Protein AF-A0AAP8N6J1-F1 (afdb_monomer_lite)

Radius of gyration: 11.85 Å; chains: 1; bounding box: 32×29×25 Å

Foldseek 3Di:
DQPPWPAAEAEEDEDCCVPDQQQPVQVVCLVGHQEYEYEYDCSVRNCVNNPVSHHYHYDHDPVVSVVVCVVRDDVRYDYYD

Sequence (81 aa):
LGADIDGKLVLIAGGDGKGAEFKDLHDPVAANCRAVILMGRDSDKIDEAIGDAVPLIRVGSLIEAVEQCRAIAEKGDAVLL

pLDDT: mean 92.19, std 7.79, range [65.19, 98.06]

Secondary structure (DSSP, 8-state):
--TT-SS-EEEEEES--TT---TT-HHHHHHHEEEEEEESTTHHHHHHHHTTSS-EEE-SSHHHHHHHHHHHPPTT-EEE-

Structure (mmCIF, N/CA/C/O backbone):
data_AF-A0AAP8N6J1-F1
#
_entry.id   AF-A0AAP8N6J1-F1
#
loop_
_atom_site.group_PDB
_atom_site.id
_atom_site.type_symbol
_atom_site.label_atom_id
_atom_site.label_alt_id
_atom_site.label_comp_id
_atom_site.label_asym_id
_atom_site.label_entity_id
_atom_site.label_seq_id
_atom_site.pdbx_PDB_ins_code
_atom_site.Cartn_x
_atom_site.Cartn_y
_atom_site.Cartn_z
_atom_site.occupancy
_atom_site.B_iso_or_equiv
_atom_site.auth_seq_id
_atom_site.auth_comp_id
_atom_site.auth_asym_id
_atom_site.auth_atom_id
_atom_site.pdbx_PDB_model_num
ATOM 1 N N . LEU A 1 1 ? 3.105 -9.370 -4.228 1.00 65.19 1 LEU A N 1
ATOM 2 C CA . LEU A 1 1 ? 2.332 -8.743 -3.131 1.00 65.19 1 LEU A CA 1
ATOM 3 C C . LEU A 1 1 ? 1.010 -9.500 -3.028 1.00 65.19 1 LEU A C 1
ATOM 5 O O . LEU A 1 1 ? 0.441 -9.747 -4.072 1.00 65.19 1 LEU A O 1
ATOM 9 N N . GLY A 1 2 ? 0.565 -9.928 -1.840 1.00 69.38 2 GLY A N 1
ATOM 10 C CA . GLY A 1 2 ? -0.799 -10.467 -1.658 1.00 69.38 2 GLY A CA 1
ATOM 11 C C . GLY A 1 2 ? -1.100 -11.874 -2.207 1.00 69.38 2 GLY A C 1
ATOM 12 O O . GLY A 1 2 ? -2.252 -12.161 -2.486 1.00 69.38 2 GLY A O 1
ATOM 13 N N . ALA A 1 3 ? -0.109 -12.759 -2.364 1.00 69.25 3 ALA A N 1
ATOM 14 C CA . ALA A 1 3 ? -0.333 -14.087 -2.962 1.00 69.25 3 ALA A CA 1
ATOM 15 C C . ALA A 1 3 ? -1.204 -15.045 -2.114 1.00 69.25 3 ALA A C 1
ATOM 17 O O . ALA A 1 3 ? -1.761 -15.989 -2.663 1.00 69.25 3 ALA A O 1
ATOM 18 N N . ASP A 1 4 ? -1.329 -14.786 -0.808 1.00 82.81 4 ASP A N 1
ATOM 19 C CA . ASP A 1 4 ? -2.029 -15.654 0.154 1.00 82.81 4 ASP A CA 1
ATOM 20 C C . ASP A 1 4 ? -3.340 -15.042 0.690 1.00 82.81 4 ASP A C 1
ATOM 22 O O . ASP A 1 4 ? -3.837 -15.460 1.736 1.00 82.81 4 ASP A O 1
ATOM 26 N N . ILE A 1 5 ? -3.890 -14.022 0.021 1.00 88.69 5 ILE A N 1
ATOM 27 C CA . ILE A 1 5 ? -5.165 -13.399 0.407 1.00 88.69 5 ILE A CA 1
ATOM 28 C C . ILE A 1 5 ? -6.203 -13.538 -0.706 1.00 88.69 5 ILE A C 1
ATOM 30 O O . ILE A 1 5 ? -5.870 -13.497 -1.886 1.00 88.69 5 ILE A O 1
ATOM 34 N N . ASP A 1 6 ? -7.471 -13.682 -0.319 1.00 89.88 6 ASP A N 1
ATOM 35 C CA . ASP A 1 6 ? -8.583 -13.829 -1.268 1.00 89.88 6 ASP A CA 1
ATOM 36 C C . ASP A 1 6 ? -8.920 -12.512 -1.999 1.00 89.88 6 ASP A C 1
ATOM 38 O O . ASP A 1 6 ? -9.491 -12.536 -3.090 1.00 89.88 6 ASP A O 1
ATOM 42 N N . GLY A 1 7 ? -8.611 -11.363 -1.385 1.00 93.62 7 GLY A N 1
ATOM 43 C CA . GLY A 1 7 ? -8.885 -10.023 -1.909 1.00 93.62 7 GLY A CA 1
ATOM 44 C C . GLY A 1 7 ? -7.632 -9.249 -2.322 1.00 93.62 7 GLY A C 1
ATOM 45 O O . GLY A 1 7 ? -6.612 -9.812 -2.714 1.00 93.62 7 GLY A O 1
ATOM 46 N N . LYS A 1 8 ? -7.714 -7.919 -2.247 1.00 96.62 8 LYS A N 1
ATOM 47 C CA . LYS A 1 8 ? -6.615 -6.996 -2.549 1.00 96.62 8 LYS A CA 1
ATOM 48 C C . LYS A 1 8 ? -5.987 -6.414 -1.283 1.00 96.62 8 LYS A C 1
ATOM 50 O O . LYS A 1 8 ? -6.552 -6.452 -0.193 1.00 96.62 8 LYS A O 1
ATOM 55 N N . LEU A 1 9 ? -4.805 -5.828 -1.434 1.00 97.00 9 LEU A N 1
ATOM 56 C CA . LEU A 1 9 ? -4.147 -5.085 -0.365 1.00 97.00 9 LEU A CA 1
ATOM 57 C C . LEU A 1 9 ? -4.642 -3.640 -0.297 1.00 97.00 9 LEU A C 1
ATOM 59 O O . LEU A 1 9 ? -4.688 -2.946 -1.310 1.00 97.00 9 LEU A O 1
ATOM 63 N N . VAL A 1 10 ? -4.914 -3.150 0.906 1.00 97.50 10 VAL A N 1
ATOM 64 C CA . VAL A 1 10 ? -4.864 -1.715 1.193 1.00 97.50 10 VAL A CA 1
ATOM 65 C C . VAL A 1 10 ? -3.504 -1.434 1.821 1.00 97.50 10 VAL A C 1
ATOM 67 O O . VAL A 1 10 ? -3.234 -1.848 2.949 1.00 97.50 10 VAL A O 1
ATOM 70 N N . LEU A 1 11 ? -2.619 -0.800 1.057 1.00 96.69 11 LEU A N 1
ATOM 71 C CA . LEU A 1 11 ? -1.229 -0.587 1.455 1.00 96.69 11 LEU A CA 1
ATOM 72 C C . LEU A 1 11 ? -1.089 0.756 2.170 1.00 96.69 11 LEU A C 1
ATOM 74 O O . LEU A 1 11 ? -1.382 1.784 1.577 1.00 96.69 11 LEU A O 1
ATOM 78 N N . ILE A 1 12 ? -0.595 0.775 3.40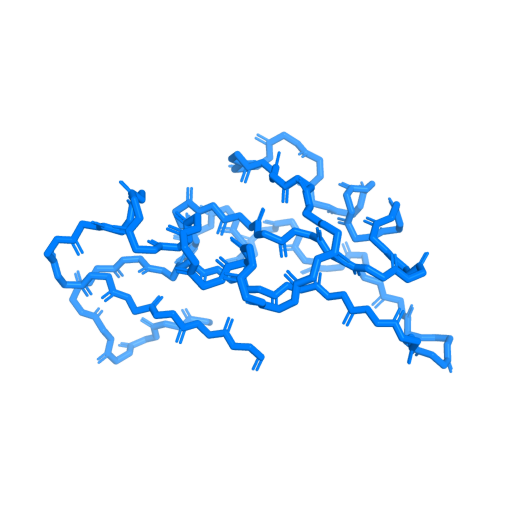2 1.00 96.44 12 ILE A N 1
ATOM 79 C CA . ILE A 1 12 ? -0.112 1.996 4.049 1.00 96.44 12 ILE A CA 1
ATOM 80 C C . ILE A 1 12 ? 1.366 2.129 3.687 1.00 96.44 12 ILE A C 1
ATOM 82 O O . ILE A 1 12 ? 2.164 1.271 4.041 1.00 96.44 12 ILE A O 1
ATOM 86 N N . ALA A 1 13 ? 1.738 3.182 2.964 1.00 93.81 13 ALA A N 1
ATOM 87 C CA . ALA A 1 13 ? 3.110 3.405 2.523 1.00 93.81 13 ALA A CA 1
ATOM 88 C C . ALA A 1 13 ? 3.568 4.820 2.865 1.00 93.81 13 ALA A C 1
ATOM 90 O O . ALA A 1 13 ? 2.830 5.796 2.720 1.00 93.81 13 ALA A O 1
ATOM 91 N N . GLY A 1 14 ? 4.806 4.946 3.335 1.00 88.62 14 GLY A N 1
ATOM 92 C CA . GLY A 1 14 ? 5.295 6.233 3.792 1.00 88.62 14 GLY A CA 1
ATOM 93 C C . GLY A 1 14 ? 6.354 6.169 4.877 1.00 88.62 14 GLY A C 1
ATOM 94 O O . GLY A 1 14 ? 6.621 5.117 5.450 1.00 88.62 14 GLY A O 1
ATOM 95 N N . GLY A 1 15 ? 6.943 7.325 5.184 1.00 83.50 15 GLY A N 1
ATOM 96 C CA . GLY A 1 15 ? 7.956 7.471 6.231 1.00 83.50 15 GLY A CA 1
ATOM 97 C C . GLY A 1 15 ? 9.230 8.166 5.755 1.00 83.50 15 GLY A C 1
ATOM 98 O O . GLY A 1 15 ? 9.200 8.961 4.816 1.00 83.50 15 GLY A O 1
ATOM 99 N N . ASP A 1 16 ? 10.330 7.895 6.459 1.00 79.56 16 ASP A N 1
ATOM 100 C CA . ASP A 1 16 ? 11.687 8.275 6.060 1.00 79.56 16 ASP A CA 1
ATOM 101 C C . ASP A 1 16 ? 12.334 7.069 5.373 1.00 79.56 16 ASP A C 1
ATOM 103 O O . ASP A 1 16 ? 12.845 6.156 6.024 1.00 79.56 16 ASP A O 1
ATOM 107 N N . GLY A 1 17 ? 12.253 7.046 4.046 1.00 70.12 17 GLY A N 1
ATOM 108 C CA . GLY A 1 17 ? 12.729 5.973 3.187 1.00 70.12 17 GLY A CA 1
ATOM 109 C C . GLY A 1 17 ? 14.248 5.875 3.115 1.00 70.12 17 GLY A C 1
ATOM 110 O O . GLY A 1 17 ? 14.745 4.990 2.429 1.00 70.12 17 GLY A O 1
ATOM 111 N N . LYS A 1 18 ? 15.007 6.750 3.800 1.00 77.56 18 LYS A N 1
ATOM 112 C CA . LYS A 1 18 ? 16.481 6.699 3.887 1.00 77.56 18 LYS A CA 1
ATOM 113 C C . LYS A 1 18 ? 17.183 6.537 2.526 1.00 77.56 18 LYS A C 1
ATOM 115 O O . LYS A 1 18 ? 18.240 5.917 2.443 1.00 77.56 18 LYS A O 1
ATOM 120 N N . GLY A 1 19 ? 16.602 7.098 1.464 1.00 70.62 19 GLY A N 1
ATOM 121 C CA . GLY A 1 19 ? 17.121 6.975 0.097 1.00 70.62 19 GLY A CA 1
ATOM 122 C C . GLY A 1 19 ? 16.647 5.738 -0.673 1.00 70.62 19 GLY A C 1
ATOM 123 O O . GLY A 1 19 ? 17.301 5.349 -1.634 1.00 70.62 19 GLY A O 1
ATOM 124 N N . ALA A 1 20 ? 15.542 5.112 -0.264 1.00 76.19 20 ALA A N 1
ATOM 125 C CA . ALA A 1 20 ? 14.867 4.096 -1.061 1.00 76.19 20 ALA A CA 1
ATOM 126 C C . ALA A 1 20 ? 14.325 4.694 -2.369 1.00 76.19 20 ALA A C 1
ATOM 128 O O . ALA A 1 20 ? 13.769 5.793 -2.388 1.00 76.19 20 ALA A O 1
ATOM 129 N N . GLU A 1 21 ? 14.470 3.932 -3.449 1.00 81.81 21 GLU A N 1
ATOM 130 C CA . GLU A 1 21 ? 13.915 4.246 -4.762 1.00 81.81 21 GLU A CA 1
ATOM 131 C C . GLU A 1 21 ? 12.648 3.410 -4.971 1.00 81.81 21 GLU A C 1
ATOM 133 O O . GLU A 1 21 ? 12.639 2.211 -4.696 1.00 81.81 21 GLU A O 1
ATOM 138 N N . PHE A 1 22 ? 11.582 4.029 -5.478 1.00 86.38 22 PHE A N 1
ATOM 139 C CA . PHE A 1 22 ? 10.253 3.407 -5.567 1.00 86.38 22 PHE A CA 1
ATOM 140 C C . PHE A 1 22 ? 9.841 3.016 -6.995 1.00 86.38 22 PHE A C 1
ATOM 142 O O . PHE A 1 22 ? 8.704 2.624 -7.222 1.00 86.38 22 PHE A O 1
ATOM 149 N N . LYS A 1 23 ? 10.764 3.108 -7.960 1.00 79.69 23 LYS A N 1
ATOM 150 C CA . LYS A 1 23 ? 10.499 3.094 -9.415 1.00 79.69 23 LYS A CA 1
ATOM 151 C C . LYS A 1 23 ? 9.741 1.864 -9.926 1.00 79.69 23 LYS A C 1
ATOM 153 O O . LYS A 1 23 ? 9.029 1.973 -10.914 1.00 79.69 23 LYS A O 1
ATOM 158 N N . ASP A 1 24 ? 9.850 0.739 -9.226 1.00 88.31 24 ASP A N 1
ATOM 159 C CA . ASP A 1 24 ? 9.235 -0.532 -9.621 1.00 88.31 24 ASP A CA 1
ATOM 160 C C . ASP A 1 24 ? 7.936 -0.837 -8.845 1.00 88.31 24 ASP A C 1
ATOM 162 O O . ASP A 1 24 ? 7.495 -1.986 -8.788 1.00 88.31 24 ASP A O 1
ATOM 166 N N . LEU A 1 25 ? 7.318 0.169 -8.207 1.00 91.81 25 LEU A N 1
ATOM 167 C CA . LEU A 1 25 ? 6.076 -0.015 -7.446 1.00 91.81 25 LEU A CA 1
ATOM 168 C C . LEU A 1 25 ? 4.812 -0.050 -8.309 1.00 91.81 25 LEU A C 1
ATOM 170 O O . LEU A 1 25 ? 3.854 -0.702 -7.899 1.00 91.81 25 LEU A O 1
ATOM 174 N N . HIS A 1 26 ? 4.795 0.603 -9.475 1.00 94.94 26 HIS A N 1
ATOM 175 C CA . HIS A 1 26 ? 3.591 0.762 -10.299 1.00 94.94 26 HIS A CA 1
ATOM 176 C C . HIS A 1 26 ? 2.871 -0.571 -10.577 1.00 94.94 26 HIS A C 1
ATOM 178 O O . HIS A 1 26 ? 1.759 -0.799 -10.101 1.00 94.94 26 HIS A O 1
ATOM 184 N N . ASP A 1 27 ? 3.521 -1.485 -11.298 1.00 95.06 27 ASP A N 1
ATOM 185 C CA . ASP A 1 27 ? 2.920 -2.749 -11.740 1.00 95.06 27 ASP A CA 1
ATOM 186 C C . ASP A 1 27 ? 2.473 -3.666 -10.591 1.00 95.06 27 ASP A C 1
ATOM 188 O O . ASP A 1 27 ? 1.340 -4.165 -10.623 1.00 95.06 27 ASP A O 1
ATOM 192 N N . PRO A 1 28 ? 3.288 -3.908 -9.544 1.00 94.25 28 PRO A N 1
ATOM 193 C CA . PRO A 1 28 ? 2.840 -4.752 -8.451 1.00 94.25 28 PRO A CA 1
ATOM 194 C C . PRO A 1 28 ? 1.736 -4.092 -7.613 1.00 94.25 28 PRO A C 1
ATOM 196 O O . PRO A 1 28 ? 0.897 -4.821 -7.077 1.00 94.25 28 PRO A O 1
ATOM 199 N N . VAL A 1 29 ? 1.682 -2.759 -7.512 1.00 96.19 29 VAL A N 1
ATOM 200 C CA . VAL A 1 29 ? 0.573 -2.054 -6.849 1.00 96.19 29 VAL A CA 1
ATOM 201 C C . VAL A 1 29 ? -0.701 -2.139 -7.692 1.00 96.19 29 VAL A C 1
ATOM 203 O O . VAL A 1 29 ? -1.741 -2.520 -7.158 1.00 96.19 29 VAL A O 1
ATOM 206 N N . ALA A 1 30 ? -0.628 -1.899 -9.003 1.00 95.94 30 ALA A N 1
ATOM 207 C CA . ALA A 1 30 ? -1.764 -2.027 -9.920 1.00 95.94 30 ALA A CA 1
ATOM 208 C C . ALA A 1 30 ? -2.410 -3.424 -9.847 1.00 95.94 30 ALA A C 1
ATOM 210 O O . ALA A 1 30 ? -3.636 -3.572 -9.777 1.00 95.94 30 ALA A O 1
ATOM 211 N N . ALA A 1 31 ? -1.574 -4.466 -9.817 1.00 95.19 31 ALA A N 1
ATOM 212 C CA . ALA A 1 31 ? -2.038 -5.846 -9.776 1.00 95.19 31 ALA A CA 1
ATOM 213 C C . ALA A 1 31 ? -2.674 -6.218 -8.426 1.00 95.19 31 ALA A C 1
ATOM 215 O O . ALA A 1 31 ? -3.732 -6.849 -8.396 1.00 95.19 31 ALA A O 1
ATOM 216 N N . ASN A 1 32 ? -2.053 -5.822 -7.310 1.00 96.25 32 ASN A N 1
ATOM 217 C CA . ASN A 1 32 ? -2.344 -6.422 -6.003 1.00 96.25 32 ASN A CA 1
ATOM 218 C C . ASN A 1 32 ? -3.052 -5.488 -5.017 1.00 96.25 32 ASN A C 1
ATOM 220 O O . ASN A 1 32 ? -3.589 -5.967 -4.019 1.00 96.25 32 ASN A O 1
ATOM 224 N N . CYS A 1 33 ? -3.072 -4.178 -5.264 1.00 97.19 33 CYS A N 1
ATOM 225 C CA . CYS A 1 33 ? -3.634 -3.210 -4.329 1.00 97.19 33 CYS A CA 1
ATOM 226 C C . CYS A 1 33 ? -5.024 -2.722 -4.753 1.00 97.19 33 CYS A C 1
ATOM 228 O O . CYS A 1 33 ? -5.350 -2.579 -5.933 1.00 97.19 33 CYS A O 1
ATOM 230 N N . ARG A 1 34 ? -5.859 -2.472 -3.747 1.00 97.25 34 ARG A N 1
ATOM 231 C CA . ARG A 1 34 ? -7.125 -1.743 -3.825 1.00 97.25 34 ARG A CA 1
ATOM 232 C C . ARG A 1 34 ? -6.872 -0.243 -3.867 1.00 97.25 34 ARG A C 1
ATOM 234 O O . ARG A 1 34 ? -7.498 0.459 -4.649 1.00 97.25 34 ARG A O 1
ATOM 241 N N . ALA A 1 35 ? -5.997 0.215 -2.977 1.00 98.00 35 ALA A N 1
ATOM 242 C CA . ALA A 1 35 ? -5.623 1.604 -2.764 1.00 98.00 35 ALA A CA 1
ATOM 243 C C . ALA A 1 35 ? -4.301 1.657 -1.988 1.00 98.00 35 ALA A C 1
ATOM 245 O O . ALA A 1 35 ? -3.919 0.677 -1.334 1.00 98.00 35 ALA A O 1
ATOM 246 N N . VAL A 1 36 ? -3.639 2.812 -2.027 1.00 97.81 36 VAL A N 1
ATOM 247 C CA . VAL A 1 36 ? -2.477 3.106 -1.185 1.00 97.81 36 VAL A CA 1
ATOM 248 C C . VAL A 1 36 ? -2.760 4.331 -0.322 1.00 97.81 36 VAL A C 1
ATOM 250 O O . VAL A 1 36 ? -3.153 5.387 -0.813 1.00 97.81 36 VAL A O 1
ATOM 253 N N . IL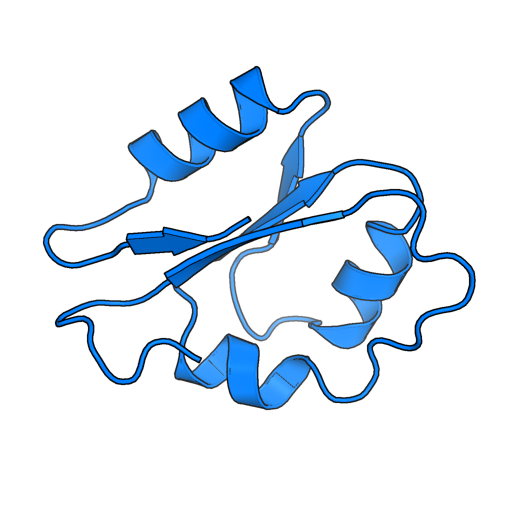E A 1 37 ? -2.557 4.181 0.982 1.00 98.00 37 ILE A N 1
ATOM 254 C CA . ILE A 1 37 ? -2.631 5.247 1.968 1.00 98.00 37 ILE A CA 1
ATOM 255 C C . ILE A 1 37 ? -1.224 5.794 2.191 1.00 98.00 37 ILE A C 1
ATOM 257 O O . ILE A 1 37 ? -0.347 5.097 2.698 1.00 98.00 37 ILE A O 1
ATOM 261 N N . LEU A 1 38 ? -1.007 7.042 1.801 1.00 97.06 38 LEU A N 1
ATOM 262 C CA . LEU A 1 38 ? 0.280 7.715 1.835 1.00 97.06 38 LEU A CA 1
ATOM 263 C C . LEU A 1 38 ? 0.425 8.578 3.089 1.00 97.06 38 LEU A C 1
ATOM 265 O O . LEU A 1 38 ? -0.443 9.397 3.398 1.00 97.06 38 LEU A O 1
ATOM 269 N N . MET A 1 39 ? 1.555 8.443 3.783 1.00 94.88 39 MET A N 1
ATOM 270 C CA . MET A 1 39 ? 1.892 9.281 4.939 1.00 94.88 39 MET A CA 1
ATOM 271 C C . MET A 1 39 ? 3.387 9.614 5.026 1.00 94.88 39 MET A C 1
ATOM 273 O O . MET A 1 39 ? 4.244 8.947 4.456 1.00 94.88 39 MET A O 1
ATOM 277 N N . GLY A 1 40 ? 3.740 10.652 5.781 1.00 91.81 40 GLY A N 1
ATOM 278 C CA . GLY A 1 40 ? 5.141 10.998 6.034 1.00 91.81 40 GLY A CA 1
ATOM 279 C C . GLY A 1 40 ? 5.894 11.578 4.828 1.00 91.81 40 GLY A C 1
ATOM 280 O O . GLY A 1 40 ? 5.305 11.993 3.830 1.00 91.81 40 GLY A O 1
ATOM 281 N N . ARG A 1 41 ? 7.223 11.660 4.961 1.00 89.50 41 ARG A N 1
ATOM 282 C CA . ARG A 1 41 ? 8.090 12.510 4.129 1.00 89.50 41 ARG A CA 1
ATOM 283 C C . ARG A 1 41 ? 8.220 12.052 2.679 1.00 89.50 41 ARG A C 1
ATOM 285 O O . ARG A 1 41 ? 8.206 12.894 1.794 1.00 89.50 41 ARG A O 1
ATOM 292 N N . ASP A 1 42 ? 8.367 10.753 2.440 1.00 91.56 42 ASP A N 1
ATOM 293 C CA . ASP A 1 42 ? 8.546 10.222 1.082 1.00 91.56 42 ASP A CA 1
ATOM 294 C C . ASP A 1 42 ? 7.220 9.902 0.370 1.00 91.56 42 ASP A C 1
ATOM 296 O O . ASP A 1 42 ? 7.232 9.294 -0.698 1.00 91.56 42 ASP A O 1
ATOM 300 N N . SER A 1 43 ? 6.080 10.338 0.923 1.00 93.00 43 SER A N 1
ATOM 301 C CA . SER A 1 43 ? 4.760 10.146 0.305 1.00 93.00 43 SER A CA 1
ATOM 302 C C . SER A 1 43 ? 4.702 10.654 -1.139 1.00 93.00 43 SER A C 1
ATOM 304 O O . SER A 1 43 ? 4.183 9.941 -1.987 1.00 93.00 43 SER A O 1
ATOM 306 N N . ASP A 1 44 ? 5.302 11.811 -1.442 1.00 93.12 44 ASP A N 1
ATOM 307 C CA . ASP A 1 44 ? 5.355 12.369 -2.805 1.00 93.12 44 ASP A CA 1
ATOM 308 C C . ASP A 1 44 ? 6.113 11.477 -3.792 1.00 93.12 44 ASP A C 1
ATOM 310 O O . ASP A 1 44 ? 5.666 11.272 -4.913 1.00 93.12 44 ASP A O 1
ATOM 314 N N . LYS A 1 45 ? 7.236 10.886 -3.374 1.00 93.19 45 LYS A N 1
ATOM 315 C CA . LYS A 1 45 ? 8.025 10.006 -4.249 1.00 93.19 45 LYS A CA 1
ATOM 316 C C . LYS A 1 45 ? 7.309 8.689 -4.530 1.00 93.19 45 LYS A C 1
ATOM 318 O O . LYS A 1 45 ? 7.463 8.118 -5.604 1.00 93.19 45 LYS A O 1
ATOM 323 N N . ILE A 1 46 ? 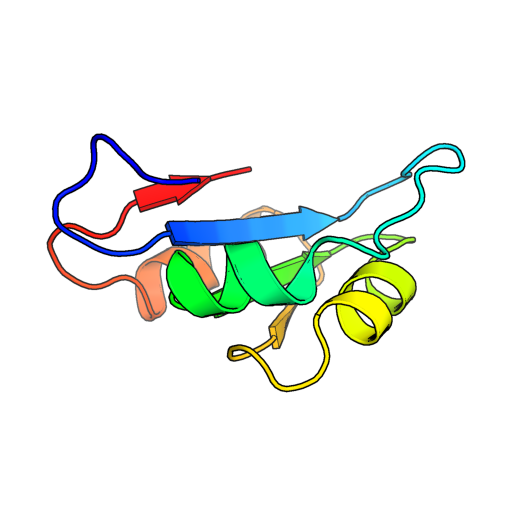6.578 8.182 -3.537 1.00 94.12 46 ILE A N 1
ATOM 324 C CA . ILE A 1 46 ? 5.776 6.966 -3.679 1.00 94.12 46 ILE A CA 1
ATOM 325 C C . ILE A 1 46 ? 4.570 7.251 -4.584 1.00 94.12 46 ILE A C 1
ATOM 327 O O . ILE A 1 46 ? 4.269 6.433 -5.446 1.00 94.12 46 ILE A O 1
ATOM 331 N N . ASP A 1 47 ? 3.929 8.413 -4.426 1.00 95.25 47 ASP A N 1
ATOM 332 C CA . ASP A 1 47 ? 2.853 8.902 -5.297 1.00 95.25 47 ASP A CA 1
ATOM 333 C C . ASP A 1 47 ? 3.319 8.952 -6.760 1.00 95.25 47 ASP A C 1
ATOM 335 O O . ASP A 1 47 ? 2.758 8.264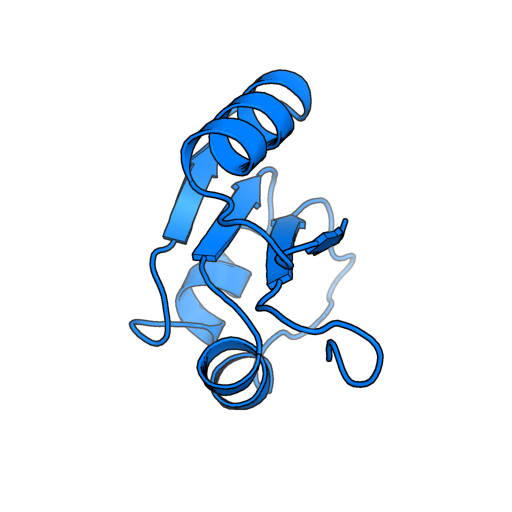 -7.607 1.00 95.25 47 ASP A O 1
ATOM 339 N N . GLU A 1 48 ? 4.440 9.629 -7.030 1.00 95.25 48 GLU A N 1
ATOM 340 C CA . GLU A 1 48 ? 5.040 9.712 -8.368 1.00 95.25 48 GLU A CA 1
ATOM 341 C C . GLU A 1 48 ? 5.368 8.340 -8.970 1.00 95.25 48 GLU A C 1
ATOM 343 O O . GLU A 1 48 ? 5.196 8.130 -10.171 1.00 95.25 48 GLU A O 1
ATOM 348 N N . ALA A 1 49 ? 5.846 7.400 -8.153 1.00 94.94 49 ALA A N 1
ATOM 349 C CA . ALA A 1 49 ? 6.212 6.072 -8.623 1.00 94.94 49 ALA A CA 1
ATOM 350 C C . ALA A 1 49 ? 5.008 5.156 -8.891 1.00 94.94 49 ALA A C 1
ATOM 352 O O . ALA A 1 49 ? 5.106 4.250 -9.717 1.00 94.94 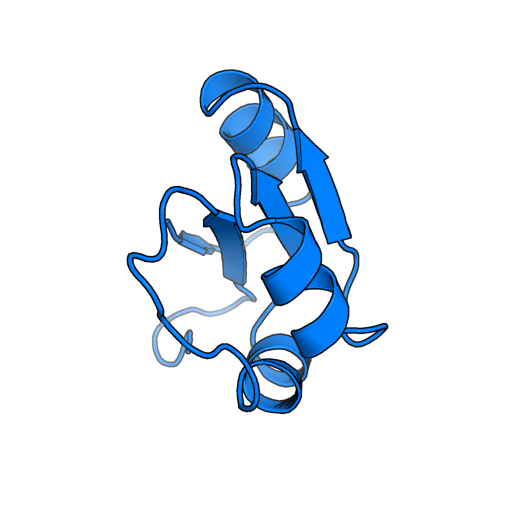49 ALA A O 1
ATOM 353 N N . ILE A 1 50 ? 3.894 5.360 -8.184 1.00 95.75 50 ILE A N 1
ATOM 354 C CA . ILE A 1 50 ? 2.658 4.591 -8.378 1.00 95.75 50 ILE A CA 1
ATOM 355 C C . ILE A 1 50 ? 1.778 5.220 -9.463 1.00 95.75 50 ILE A C 1
ATOM 357 O O . ILE A 1 50 ? 1.084 4.492 -10.170 1.00 95.75 50 ILE A O 1
ATOM 361 N N . GLY A 1 51 ? 1.801 6.544 -9.615 1.00 95.19 51 GLY A N 1
ATOM 362 C CA . GLY A 1 51 ? 0.999 7.262 -10.598 1.00 95.19 51 GLY A CA 1
ATOM 363 C C . GLY A 1 51 ? -0.502 7.030 -10.414 1.00 95.19 51 GLY A C 1
ATOM 364 O O . GLY A 1 51 ? -1.040 7.131 -9.314 1.00 95.19 51 GLY A O 1
ATOM 365 N N . ASP A 1 52 ? -1.193 6.711 -11.505 1.00 95.44 52 ASP A N 1
ATOM 366 C CA . ASP A 1 52 ? -2.644 6.512 -11.553 1.00 95.44 52 ASP A CA 1
ATOM 367 C C . ASP A 1 52 ? -3.079 5.041 -11.412 1.00 95.44 52 ASP A C 1
ATOM 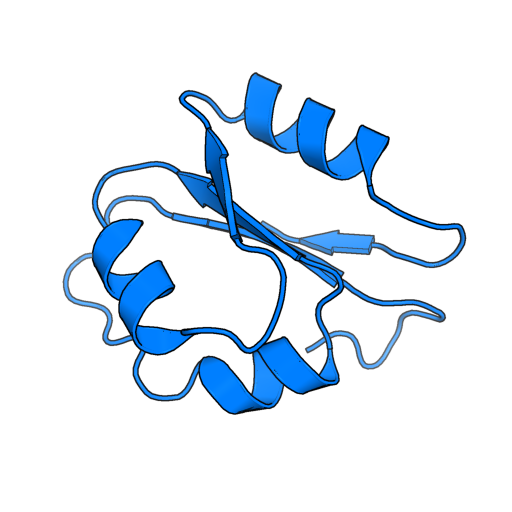369 O O . ASP A 1 52 ? -4.254 4.722 -11.609 1.00 95.44 52 ASP A O 1
ATOM 373 N N . ALA A 1 53 ? -2.164 4.145 -11.024 1.00 96.44 53 ALA A N 1
ATOM 374 C CA . ALA A 1 53 ? -2.414 2.706 -10.934 1.00 96.44 53 ALA A CA 1
ATOM 375 C C . ALA A 1 53 ? -3.606 2.333 -10.031 1.00 96.44 53 ALA A C 1
ATOM 377 O O . ALA A 1 53 ? -4.375 1.424 -10.349 1.00 96.44 53 ALA A O 1
ATOM 378 N N . VAL A 1 54 ? -3.739 3.003 -8.882 1.00 97.69 54 VAL A N 1
ATOM 379 C CA . VAL A 1 54 ? -4.798 2.792 -7.881 1.00 97.69 54 VAL A CA 1
ATOM 380 C C . VAL A 1 54 ? -5.091 4.107 -7.147 1.00 97.69 54 VAL A C 1
ATOM 382 O O . VAL A 1 54 ? -4.255 5.008 -7.165 1.00 97.69 54 VAL A O 1
ATOM 385 N N . PRO A 1 55 ? -6.232 4.240 -6.444 1.00 98.06 55 PRO A N 1
ATOM 386 C CA . PRO A 1 55 ? -6.476 5.386 -5.575 1.00 98.06 55 PRO A CA 1
ATOM 387 C C . PRO A 1 55 ? -5.351 5.598 -4.551 1.00 98.06 55 PRO A C 1
ATOM 389 O O . PRO A 1 55 ? -5.008 4.686 -3.792 1.00 98.06 55 PRO A O 1
ATOM 392 N N . LEU A 1 56 ? -4.824 6.822 -4.511 1.00 97.69 56 LEU A N 1
ATOM 393 C CA . LEU A 1 56 ? -3.817 7.283 -3.558 1.00 97.69 56 LEU A CA 1
ATOM 394 C C . LEU A 1 56 ? -4.467 8.257 -2.571 1.00 97.69 56 LEU A C 1
ATOM 396 O O . LEU A 1 56 ? -5.044 9.267 -2.976 1.00 97.69 56 LEU A O 1
ATOM 400 N N . ILE A 1 57 ? -4.402 7.961 -1.273 1.00 97.94 57 ILE A N 1
ATOM 401 C CA . ILE A 1 57 ? -5.067 8.751 -0.225 1.00 97.94 57 ILE A CA 1
ATOM 402 C C . ILE A 1 57 ? -4.024 9.239 0.770 1.00 97.94 57 ILE A C 1
ATOM 404 O O . ILE A 1 57 ? -3.341 8.437 1.396 1.00 97.94 57 ILE A O 1
ATOM 408 N N . ARG A 1 58 ? -3.917 10.555 0.954 1.00 97.25 58 ARG A N 1
ATOM 409 C CA . ARG A 1 58 ? -2.964 11.158 1.894 1.00 97.25 58 ARG A CA 1
ATOM 410 C C . ARG A 1 58 ? -3.589 11.362 3.264 1.00 97.25 58 ARG A C 1
ATOM 412 O O . ARG A 1 58 ? -4.704 11.866 3.366 1.00 97.25 58 ARG A O 1
ATOM 419 N N . VAL A 1 59 ? -2.839 11.014 4.303 1.00 96.81 59 VAL A N 1
ATOM 420 C CA . VAL A 1 59 ? -3.259 11.142 5.704 1.00 96.81 59 VAL A CA 1
ATOM 421 C C . VAL A 1 59 ? -2.148 11.735 6.567 1.00 96.81 59 VAL A C 1
ATOM 423 O O . VAL A 1 59 ? -0.960 11.616 6.256 1.00 96.81 59 VAL A O 1
ATOM 426 N N . GLY A 1 60 ? -2.535 12.388 7.663 1.00 95.31 60 GLY A N 1
ATOM 427 C CA . GLY A 1 60 ? -1.619 13.059 8.585 1.00 95.31 60 GLY A CA 1
ATOM 428 C C . GLY A 1 60 ? -1.082 12.161 9.702 1.00 95.31 60 GLY A C 1
ATOM 429 O O . GLY A 1 60 ? -0.098 12.514 10.353 1.00 95.31 60 GLY A O 1
ATOM 430 N N . SER A 1 61 ? -1.700 11.002 9.943 1.00 94.19 61 SER A N 1
ATOM 431 C CA . SER A 1 61 ? -1.309 10.094 11.024 1.00 94.19 61 SER A CA 1
ATOM 432 C C . SER A 1 61 ? -1.609 8.628 10.710 1.00 94.19 61 SER A C 1
ATOM 434 O O . SER A 1 61 ? -2.443 8.313 9.865 1.00 94.19 61 SER A O 1
ATOM 436 N N . LEU A 1 62 ? -0.964 7.715 11.444 1.00 93.25 62 LEU A N 1
ATOM 437 C CA . LEU A 1 62 ? -1.255 6.281 11.347 1.00 93.25 62 LEU A CA 1
ATOM 438 C C . LEU A 1 62 ? -2.698 5.953 11.770 1.00 93.25 62 LEU A C 1
ATOM 440 O O . LEU A 1 62 ? -3.298 5.030 11.232 1.00 93.25 62 LEU A O 1
ATOM 444 N N . ILE A 1 63 ? -3.262 6.712 12.714 1.00 96.06 63 ILE A N 1
ATOM 445 C CA . ILE A 1 63 ? -4.652 6.533 13.155 1.00 96.06 63 ILE A CA 1
ATOM 446 C C . ILE A 1 63 ? -5.597 6.825 11.988 1.00 96.06 63 ILE A C 1
ATOM 448 O O . ILE A 1 63 ? -6.403 5.968 11.632 1.00 96.06 63 ILE A O 1
ATOM 452 N N . GLU A 1 64 ? -5.424 7.976 11.333 1.00 97.19 64 GLU A N 1
ATOM 453 C CA . GLU A 1 64 ? -6.171 8.316 10.118 1.00 97.19 64 GLU A CA 1
ATOM 454 C C . GLU A 1 64 ? -5.942 7.277 9.013 1.00 97.19 64 GLU A C 1
ATOM 456 O O . GLU A 1 64 ? -6.886 6.896 8.326 1.00 97.19 64 GLU A O 1
ATOM 461 N N . ALA A 1 65 ? -4.714 6.763 8.867 1.00 96.94 65 ALA A N 1
ATOM 462 C CA . ALA A 1 65 ? -4.407 5.746 7.867 1.00 96.94 65 ALA A CA 1
ATOM 463 C C . ALA A 1 65 ? -5.235 4.470 8.061 1.00 96.94 65 ALA A C 1
ATOM 465 O O . ALA A 1 65 ? -5.837 3.961 7.116 1.00 96.94 65 ALA A O 1
ATOM 466 N N . VAL A 1 66 ? -5.294 3.970 9.297 1.00 96.44 66 VAL A N 1
ATOM 467 C CA . VAL A 1 66 ? -6.060 2.771 9.652 1.00 96.44 66 VAL A CA 1
ATOM 468 C C . VAL A 1 66 ? -7.564 3.012 9.501 1.00 96.44 66 VAL A C 1
ATOM 470 O O . VAL A 1 66 ? -8.278 2.125 9.030 1.00 96.44 66 VAL A O 1
ATOM 473 N N . GLU A 1 67 ? -8.058 4.203 9.848 1.00 97.81 67 GLU A N 1
ATOM 474 C CA . GLU A 1 67 ? -9.460 4.576 9.633 1.00 97.81 67 GLU A CA 1
ATOM 475 C C . GLU A 1 67 ? -9.829 4.581 8.146 1.00 97.81 67 GLU A C 1
ATOM 477 O O . GLU A 1 67 ? -10.843 3.987 7.771 1.00 97.81 67 GLU A O 1
ATOM 482 N N . GLN A 1 68 ? -8.981 5.164 7.291 1.00 98.06 68 GLN A N 1
ATOM 483 C CA . GLN A 1 68 ? -9.174 5.134 5.839 1.00 98.06 68 GLN A CA 1
ATOM 484 C C . GLN A 1 68 ? -9.128 3.707 5.295 1.00 98.06 68 GLN A C 1
ATOM 486 O O . GLN A 1 68 ? -10.013 3.320 4.534 1.00 98.06 68 GLN A O 1
ATOM 491 N N . CYS A 1 69 ? -8.166 2.889 5.738 1.00 97.50 69 CYS A N 1
ATOM 492 C CA . CYS A 1 69 ? -8.092 1.484 5.342 1.00 97.50 69 CYS A CA 1
ATOM 493 C C . CYS A 1 69 ? -9.390 0.742 5.658 1.00 97.50 69 CYS A C 1
ATOM 495 O O . CYS A 1 69 ? -9.927 0.032 4.813 1.00 97.50 69 CYS A O 1
ATOM 497 N N . ARG A 1 70 ? -9.925 0.935 6.865 1.00 96.75 70 ARG A N 1
ATOM 498 C CA . ARG A 1 70 ? -11.161 0.285 7.303 1.00 96.75 70 ARG A CA 1
ATOM 499 C C . ARG A 1 70 ? -12.391 0.765 6.531 1.00 96.75 70 ARG A C 1
ATOM 501 O O . ARG A 1 70 ? -13.335 -0.005 6.389 1.00 96.75 70 ARG A O 1
ATOM 508 N N . ALA A 1 71 ? -12.400 2.011 6.064 1.00 97.81 71 ALA A N 1
ATOM 509 C CA . ALA A 1 71 ? -13.506 2.565 5.289 1.00 97.81 71 ALA A CA 1
ATOM 510 C C . ALA A 1 71 ? -13.567 2.019 3.852 1.00 97.81 71 ALA A C 1
ATOM 512 O O . ALA A 1 71 ? -14.660 1.904 3.301 1.00 97.81 71 ALA A O 1
ATOM 513 N N . ILE A 1 72 ? -12.415 1.692 3.256 1.00 97.25 72 ILE A N 1
ATOM 514 C CA . ILE A 1 72 ? -12.317 1.283 1.845 1.00 97.25 72 ILE A CA 1
ATOM 515 C C . ILE A 1 72 ? -12.090 -0.217 1.637 1.00 97.25 72 ILE A C 1
ATOM 517 O O . ILE A 1 72 ? -12.306 -0.704 0.530 1.00 97.25 72 ILE A O 1
ATOM 521 N N . ALA A 1 73 ? -11.620 -0.939 2.657 1.00 97.00 73 ALA A N 1
ATOM 522 C CA . ALA A 1 73 ? -11.366 -2.370 2.550 1.00 97.00 73 ALA A CA 1
ATOM 523 C C . ALA A 1 73 ? -12.665 -3.149 2.307 1.00 97.00 73 ALA A C 1
ATOM 525 O O . ALA A 1 73 ? -13.681 -2.940 2.976 1.00 97.00 73 ALA A O 1
ATOM 526 N N . GLU A 1 74 ? -12.607 -4.098 1.378 1.00 97.00 74 GLU A N 1
ATOM 527 C CA . GLU A 1 74 ? -13.695 -5.031 1.105 1.00 97.00 74 GLU A CA 1
ATOM 528 C C . GLU A 1 74 ? -13.468 -6.374 1.822 1.00 97.00 74 GLU A C 1
ATOM 530 O O . GLU A 1 74 ? -12.395 -6.671 2.351 1.00 97.00 74 GLU A O 1
ATOM 535 N N . LYS A 1 75 ? -14.498 -7.228 1.865 1.00 95.94 75 LYS A N 1
ATOM 536 C CA . LYS A 1 75 ? -14.368 -8.573 2.445 1.00 95.94 75 LYS A CA 1
ATOM 537 C C . LYS A 1 75 ? -13.301 -9.369 1.681 1.00 95.94 75 LYS A C 1
ATOM 539 O O . LYS A 1 75 ? -13.447 -9.577 0.483 1.00 95.94 75 LYS A O 1
ATOM 544 N N . GLY A 1 76 ? -12.305 -9.882 2.403 1.00 95.25 76 GLY A N 1
ATOM 545 C CA . GLY A 1 76 ? -11.182 -10.639 1.836 1.00 95.25 76 GLY A CA 1
ATOM 546 C C . GLY A 1 76 ? -9.940 -9.785 1.571 1.00 95.25 76 GLY A C 1
ATOM 547 O O . GLY A 1 76 ? -8.859 -10.347 1.406 1.00 95.25 76 GLY A O 1
ATOM 548 N N . ASP A 1 77 ? -10.069 -8.453 1.591 1.00 96.94 77 ASP A N 1
ATOM 549 C CA . ASP A 1 77 ? -8.920 -7.552 1.531 1.00 96.94 77 ASP A CA 1
ATOM 550 C C . ASP A 1 77 ? -8.099 -7.632 2.832 1.00 96.94 77 ASP A C 1
ATOM 552 O O . ASP A 1 77 ? -8.607 -7.977 3.906 1.00 96.94 77 ASP A O 1
ATOM 556 N N . ALA A 1 78 ? -6.820 -7.268 2.744 1.00 96.00 78 ALA A N 1
ATOM 557 C CA . ALA A 1 78 ? -5.926 -7.161 3.895 1.00 96.00 78 ALA A CA 1
ATOM 558 C C . ALA A 1 78 ? -5.222 -5.801 3.934 1.00 96.00 78 ALA A C 1
ATOM 560 O O . ALA A 1 78 ? -4.951 -5.193 2.899 1.00 96.00 78 ALA A O 1
ATOM 561 N N . VAL A 1 79 ? -4.899 -5.334 5.142 1.00 95.12 79 VAL A N 1
ATOM 562 C CA . VAL A 1 79 ? -4.125 -4.104 5.356 1.00 95.12 79 VAL A CA 1
ATOM 563 C C . VAL A 1 79 ? -2.663 -4.470 5.583 1.00 95.12 79 VAL A C 1
ATOM 565 O O . VAL A 1 79 ? -2.364 -5.307 6.436 1.00 95.12 79 VAL A O 1
ATOM 568 N N . LEU A 1 80 ? -1.766 -3.840 4.827 1.00 93.56 80 LEU A N 1
ATOM 569 C CA . LEU A 1 80 ? -0.317 -4.019 4.934 1.00 93.56 80 LEU A CA 1
ATOM 570 C C . LEU A 1 80 ? 0.342 -2.672 5.242 1.00 93.56 80 LEU A C 1
ATOM 572 O O . LEU A 1 80 ? -0.040 -1.667 4.648 1.00 93.56 80 LEU A O 1
ATOM 576 N N . LEU A 1 81 ? 1.317 -2.673 6.151 1.00 86.88 81 LEU A N 1
ATOM 577 C CA . LEU A 1 81 ? 2.133 -1.518 6.533 1.00 86.88 81 LEU A CA 1
ATOM 578 C C . LEU A 1 81 ? 3.615 -1.825 6.313 1.00 86.88 81 LEU A C 1
ATOM 580 O O . LEU A 1 81 ? 4.007 -2.978 6.607 1.00 86.88 81 LEU A O 1
#